Protein AF-A0A7V4ZZB6-F1 (afdb_monomer_lite)

Sequence (77 aa):
MVRKIVRESIGVLLLAVAGFRAEGFERTVVAEETSKVEKFRVVQIVSGLENPWGLAFLPEGSLLVTERVGREKLSTA

pLDDT: mean 70.9, std 19.89, range [38.59, 97.38]

Foldseek 3Di:
DPPDPPDPPPDPPPPDPPPPDPPDPPFPQVDQDDDPVDTDTDTDPDDDADAWDDWDQDPVGDIDTDGDPDDDDDDDD

Structure (mmCIF, N/CA/C/O backbone):
data_AF-A0A7V4ZZB6-F1
#
_entry.id   AF-A0A7V4ZZB6-F1
#
loop_
_atom_site.group_PDB
_atom_site.id
_atom_site.type_symbol
_atom_site.label_atom_id
_atom_site.label_alt_id
_atom_site.label_comp_id
_atom_site.label_asym_id
_atom_site.label_entity_id
_atom_site.label_seq_id
_atom_site.pdbx_PDB_ins_code
_atom_site.Cartn_x
_atom_site.Cartn_y
_atom_site.Cartn_z
_atom_site.occupancy
_atom_site.B_iso_or_equiv
_atom_site.auth_seq_id
_atom_site.auth_comp_id
_atom_site.auth_asym_id
_atom_site.auth_atom_id
_atom_site.pdbx_PDB_model_num
ATOM 1 N N . MET A 1 1 ? 0.995 -48.346 -37.344 1.00 54.03 1 MET A N 1
ATOM 2 C CA . MET A 1 1 ? 2.107 -47.499 -36.858 1.00 54.03 1 MET A CA 1
ATOM 3 C C . MET A 1 1 ? 2.020 -46.099 -37.482 1.00 54.03 1 MET A C 1
ATOM 5 O O . MET A 1 1 ? 2.893 -45.725 -38.239 1.00 54.03 1 MET A O 1
ATOM 9 N N . VAL A 1 2 ? 0.941 -45.340 -37.209 1.00 44.47 2 VAL A N 1
ATOM 10 C CA . VAL A 1 2 ? 0.722 -43.959 -37.736 1.00 44.47 2 VAL A CA 1
ATOM 11 C C . VAL A 1 2 ? -0.025 -43.068 -36.706 1.00 44.47 2 VAL A C 1
ATOM 13 O O . VAL A 1 2 ? -0.536 -42.003 -37.012 1.00 44.47 2 VAL A O 1
ATOM 16 N N . ARG A 1 3 ? -0.108 -43.488 -35.434 1.00 42.03 3 ARG A N 1
ATOM 17 C CA . ARG A 1 3 ? -0.848 -42.798 -34.354 1.00 42.03 3 ARG A CA 1
ATOM 18 C C . ARG A 1 3 ? 0.097 -42.018 -33.428 1.00 42.03 3 ARG A C 1
ATOM 20 O O . ARG A 1 3 ? 0.218 -42.367 -32.257 1.00 42.03 3 ARG A O 1
ATOM 27 N N . LYS A 1 4 ? 0.830 -41.030 -33.948 1.00 49.44 4 LYS A N 1
ATOM 28 C CA . LYS A 1 4 ? 1.676 -40.135 -33.119 1.00 49.44 4 LYS A CA 1
ATOM 29 C C . LYS A 1 4 ? 1.750 -38.677 -33.586 1.00 49.44 4 LYS A C 1
ATOM 31 O O . LYS A 1 4 ? 2.418 -37.875 -32.954 1.00 49.44 4 LYS A O 1
ATOM 36 N N . ILE A 1 5 ? 1.024 -38.319 -34.634 1.00 54.28 5 ILE A N 1
ATOM 37 C CA . ILE A 1 5 ? 0.846 -36.942 -35.092 1.00 54.28 5 ILE A CA 1
ATOM 38 C C . ILE A 1 5 ? -0.662 -36.673 -35.014 1.00 54.28 5 ILE A C 1
ATOM 40 O O . ILE A 1 5 ? -1.436 -37.584 -35.280 1.00 54.28 5 ILE A O 1
ATOM 44 N N . VAL A 1 6 ? -1.087 -35.478 -34.599 1.00 50.66 6 VAL A N 1
ATOM 45 C CA . VAL A 1 6 ? -2.479 -35.081 -34.257 1.00 50.66 6 VAL A CA 1
ATOM 46 C C . VAL A 1 6 ? -2.921 -35.346 -32.796 1.00 50.66 6 VAL A C 1
ATOM 48 O O . VAL A 1 6 ? -4.078 -35.652 -32.531 1.00 50.66 6 VAL A O 1
ATOM 51 N N . ARG A 1 7 ? -2.032 -35.200 -31.797 1.00 50.38 7 ARG A N 1
ATOM 52 C CA . ARG A 1 7 ? -2.439 -35.101 -30.369 1.00 50.38 7 ARG A CA 1
ATOM 53 C C . ARG A 1 7 ? -1.679 -34.035 -29.563 1.00 50.38 7 ARG A C 1
ATOM 55 O O . ARG A 1 7 ? -1.503 -34.195 -28.36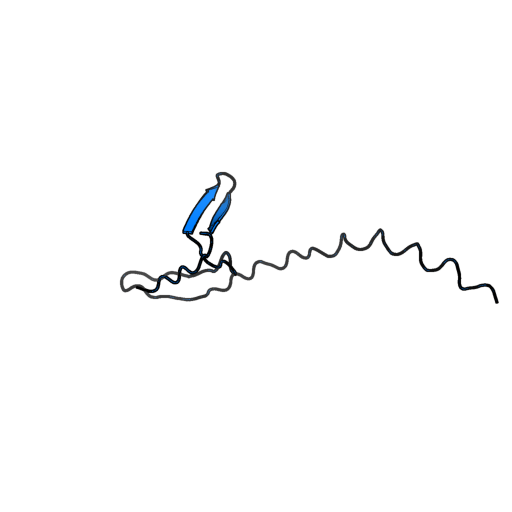8 1.00 50.38 7 ARG A O 1
ATOM 62 N N . GLU A 1 8 ? -1.222 -32.962 -30.207 1.00 47.69 8 GLU A N 1
ATOM 63 C CA . GLU A 1 8 ? -0.417 -31.913 -29.544 1.00 47.69 8 GLU A CA 1
ATOM 64 C C . GLU A 1 8 ? -0.902 -30.480 -29.853 1.00 47.69 8 GLU A C 1
ATOM 66 O O . GLU A 1 8 ? -0.237 -29.518 -29.497 1.00 47.69 8 GLU A O 1
ATOM 71 N N . SER A 1 9 ? -2.050 -30.286 -30.520 1.00 45.28 9 SER A N 1
ATOM 72 C CA . SER A 1 9 ? -2.418 -28.946 -31.036 1.00 45.28 9 SER A CA 1
ATOM 73 C C . SER A 1 9 ? -3.807 -28.434 -30.638 1.00 45.28 9 SER A C 1
ATOM 75 O O . SER A 1 9 ? -4.225 -27.387 -31.114 1.00 45.28 9 SER A O 1
ATOM 77 N N . ILE A 1 10 ? -4.516 -29.115 -29.732 1.00 47.81 10 ILE A N 1
ATOM 78 C CA . ILE A 1 10 ? -5.817 -28.668 -29.197 1.00 47.81 10 ILE A CA 1
ATOM 79 C C . ILE A 1 10 ? -5.758 -28.751 -27.668 1.00 47.81 10 ILE A C 1
ATOM 81 O O . ILE A 1 10 ? -6.368 -29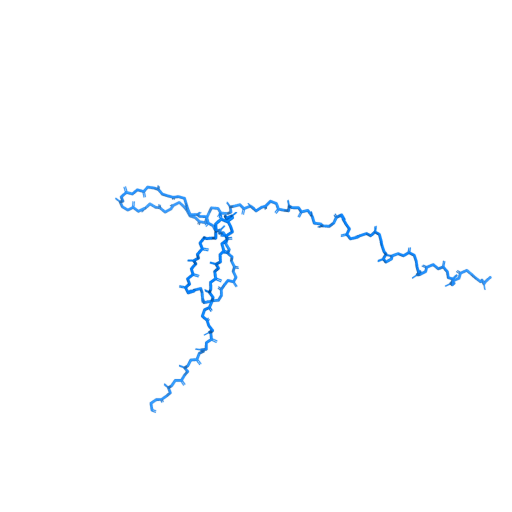.610 -27.045 1.00 47.81 10 ILE A O 1
ATOM 85 N N . GLY A 1 11 ? -4.923 -27.919 -27.052 1.00 38.59 11 GLY A N 1
ATOM 86 C CA . GLY A 1 11 ? -4.7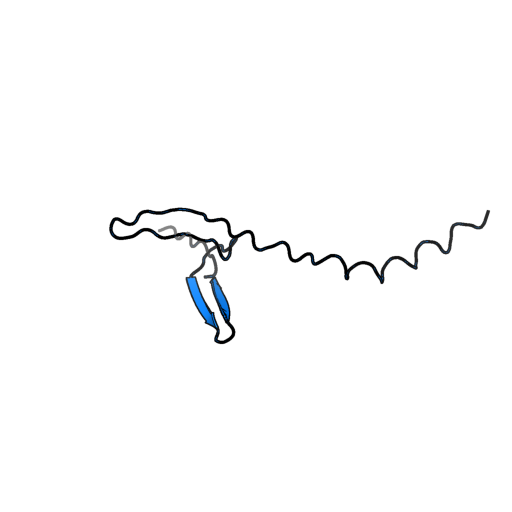60 -27.905 -25.593 1.00 38.59 11 GLY A CA 1
ATOM 87 C C . GLY A 1 11 ? -4.280 -26.576 -25.018 1.00 38.59 11 GLY A C 1
ATOM 88 O O . GLY A 1 11 ? -3.955 -26.520 -23.842 1.00 38.59 11 GLY A O 1
ATOM 89 N N . VAL A 1 12 ? -4.220 -25.513 -25.829 1.00 48.69 12 VAL A N 1
ATOM 90 C CA . VAL A 1 12 ? -3.598 -24.236 -25.428 1.00 48.69 12 VAL A CA 1
ATOM 91 C C . VAL A 1 12 ? -4.596 -23.067 -25.370 1.00 48.69 12 VAL A C 1
ATOM 93 O O . VAL A 1 12 ? -4.220 -21.980 -24.958 1.00 48.69 12 VAL A O 1
ATOM 96 N N . LEU A 1 13 ? -5.887 -23.252 -25.689 1.00 43.38 13 LEU A N 1
ATOM 97 C CA . LEU A 1 13 ? -6.796 -22.099 -25.851 1.00 43.38 13 LEU A CA 1
ATOM 98 C C . LEU A 1 13 ? -8.047 -22.026 -24.952 1.00 43.38 13 LEU A C 1
ATOM 100 O O . LEU A 1 13 ? -8.819 -21.091 -25.116 1.00 43.38 13 LEU A O 1
ATOM 104 N N . LEU A 1 14 ? -8.279 -22.934 -23.992 1.00 47.69 14 LEU A N 1
ATOM 105 C CA . LEU A 1 14 ? -9.532 -22.927 -23.198 1.00 47.69 14 LEU A CA 1
ATOM 106 C C . LEU A 1 14 ? -9.383 -23.313 -21.711 1.00 47.69 14 LEU A C 1
ATOM 108 O O . LEU A 1 14 ? -10.276 -23.934 -21.145 1.00 47.69 14 LEU A O 1
ATOM 112 N N . LEU A 1 15 ? -8.277 -22.957 -21.045 1.00 44.56 15 LEU A N 1
ATOM 113 C CA . LEU A 1 15 ? -8.072 -23.332 -19.630 1.00 44.56 15 LEU A CA 1
ATOM 114 C C . LEU A 1 15 ? -7.399 -22.272 -18.742 1.00 44.56 15 LEU A C 1
ATOM 116 O O . LEU A 1 15 ? -6.828 -22.610 -17.713 1.00 44.56 15 LEU A O 1
ATOM 120 N N . ALA A 1 16 ? -7.508 -20.985 -19.079 1.00 47.94 16 ALA A N 1
ATOM 121 C CA . ALA A 1 16 ? -7.009 -19.906 -18.212 1.00 47.94 16 ALA A CA 1
ATOM 122 C C . ALA A 1 16 ? -8.092 -18.924 -17.723 1.00 47.94 16 ALA A C 1
ATOM 124 O O . ALA A 1 16 ? -7.762 -17.895 -17.150 1.00 47.94 16 ALA A O 1
ATOM 125 N N . VAL A 1 17 ? -9.384 -19.236 -17.895 1.00 52.53 17 VAL A N 1
ATOM 126 C CA . VAL A 1 17 ? -10.491 -18.421 -17.336 1.00 52.53 17 VAL A CA 1
ATOM 127 C C . VAL A 1 17 ? -10.973 -18.943 -15.967 1.00 52.53 17 VAL A C 1
ATOM 129 O O . VAL A 1 17 ? -11.782 -18.307 -15.307 1.00 52.53 17 VAL A O 1
ATOM 132 N N . ALA A 1 18 ? -10.424 -20.052 -15.463 1.00 47.88 18 ALA A N 1
ATOM 133 C CA . ALA A 1 18 ? -10.797 -20.626 -14.160 1.00 47.88 18 ALA A CA 1
ATOM 134 C C . ALA A 1 18 ? -9.730 -20.446 -13.058 1.00 47.88 18 ALA A C 1
ATOM 136 O O . ALA A 1 18 ? -9.798 -21.110 -12.026 1.00 47.88 18 ALA A O 1
ATOM 137 N N . GLY A 1 19 ? -8.726 -19.589 -13.285 1.00 41.38 19 GLY A N 1
ATOM 138 C CA . GLY A 1 19 ? -7.557 -19.467 -12.406 1.00 41.38 19 GLY A CA 1
ATOM 139 C C . GLY A 1 19 ? -7.538 -18.257 -11.473 1.00 41.38 19 GLY A C 1
ATOM 140 O O . GLY A 1 19 ? -6.806 -18.286 -10.492 1.00 41.38 19 GLY A O 1
ATOM 141 N N . PHE A 1 20 ? -8.332 -17.210 -11.718 1.00 45.34 20 PHE A N 1
ATOM 142 C CA . PHE A 1 20 ? -8.402 -16.084 -10.783 1.00 45.34 20 PHE A CA 1
ATOM 143 C C . PHE A 1 20 ? -9.424 -16.410 -9.694 1.00 45.34 20 PHE A C 1
ATOM 145 O O . PHE A 1 20 ? -10.550 -15.909 -9.685 1.00 45.34 20 PHE A O 1
ATOM 152 N N . ARG A 1 21 ? -9.055 -17.319 -8.784 1.00 46.09 21 ARG A N 1
ATOM 153 C CA . ARG A 1 21 ? -9.738 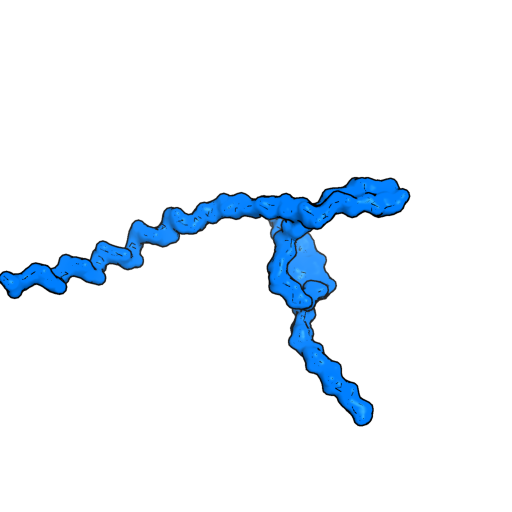-17.353 -7.493 1.00 46.09 21 ARG A CA 1
ATOM 154 C C . ARG A 1 21 ? -9.400 -16.020 -6.841 1.00 46.09 21 ARG A C 1
ATOM 156 O O . ARG A 1 21 ? -8.229 -15.699 -6.678 1.00 46.09 21 ARG A O 1
ATOM 163 N N . ALA A 1 22 ? -10.423 -15.228 -6.534 1.00 53.66 22 ALA A N 1
ATOM 164 C CA . ALA A 1 22 ? -10.303 -14.136 -5.584 1.00 53.66 22 ALA A CA 1
ATOM 165 C C . ALA A 1 22 ? -9.961 -14.780 -4.237 1.00 53.66 22 ALA A C 1
ATOM 167 O O . ALA A 1 22 ? -10.841 -15.085 -3.433 1.00 53.66 22 ALA A O 1
ATOM 168 N N . GLU A 1 23 ? -8.687 -15.121 -4.059 1.00 46.44 23 GLU A N 1
ATOM 169 C CA . GLU A 1 23 ? -8.132 -15.475 -2.771 1.00 46.44 23 GLU A CA 1
ATOM 170 C C . GLU A 1 23 ? -8.353 -14.238 -1.921 1.00 46.44 23 GLU A C 1
ATOM 172 O O . GLU A 1 23 ? -7.867 -13.147 -2.230 1.00 46.44 23 GLU A O 1
ATOM 177 N N . GLY A 1 24 ? -9.266 -14.393 -0.962 1.00 49.03 24 GLY A N 1
ATOM 178 C CA . GLY A 1 24 ? -9.674 -13.329 -0.077 1.00 49.03 24 GLY A CA 1
ATOM 179 C C . GLY A 1 24 ? -8.428 -12.649 0.452 1.00 49.03 24 GLY A C 1
ATOM 180 O O . GLY A 1 24 ? -7.464 -13.306 0.835 1.00 49.03 24 GLY A O 1
ATOM 181 N N . PHE A 1 25 ? -8.455 -11.324 0.427 1.00 51.91 25 PHE A N 1
ATOM 182 C CA . PHE A 1 25 ? -7.485 -10.491 1.103 1.00 51.91 25 PHE A CA 1
ATOM 183 C C . PHE A 1 25 ? -7.598 -10.810 2.604 1.00 51.91 25 PHE A C 1
ATOM 185 O O . PHE A 1 25 ? -8.362 -10.170 3.328 1.00 51.91 25 PHE A O 1
ATOM 192 N N . GLU A 1 26 ? -6.943 -11.889 3.042 1.00 53.91 26 GLU A N 1
ATOM 193 C CA . GLU A 1 26 ? -6.822 -12.303 4.434 1.00 53.91 26 GLU A CA 1
ATOM 194 C C . GLU A 1 26 ? -6.148 -11.137 5.139 1.00 53.91 26 GLU A C 1
ATOM 196 O O . GLU A 1 26 ? -4.962 -10.849 4.981 1.00 53.91 26 GLU A O 1
ATOM 201 N N . ARG A 1 27 ? -6.983 -10.361 5.821 1.00 60.16 27 ARG A N 1
ATOM 202 C CA . ARG A 1 27 ? -6.601 -9.124 6.469 1.00 60.16 27 ARG A CA 1
ATOM 203 C C . ARG A 1 27 ? -5.833 -9.503 7.726 1.00 60.16 27 ARG A C 1
ATOM 205 O O . ARG A 1 27 ? -6.410 -9.511 8.812 1.00 60.16 27 ARG A O 1
ATOM 212 N N . THR A 1 28 ? -4.557 -9.847 7.573 1.00 61.81 28 THR A N 1
ATOM 213 C CA . THR A 1 28 ? -3.675 -10.141 8.700 1.00 61.81 28 THR A CA 1
ATOM 214 C C . THR A 1 28 ? -3.652 -8.910 9.594 1.00 61.81 28 THR A C 1
ATOM 216 O O . THR A 1 28 ? -3.156 -7.842 9.219 1.00 61.81 28 THR A O 1
ATOM 219 N N . VAL A 1 29 ? -4.276 -9.037 10.762 1.00 63.09 29 VAL A N 1
ATOM 220 C CA . VAL A 1 29 ? -4.187 -8.038 11.820 1.00 63.09 29 VAL A CA 1
ATOM 221 C C . VAL A 1 29 ? -2.789 -8.171 12.392 1.00 63.09 29 VAL A C 1
ATOM 223 O O . VAL A 1 29 ? -2.498 -9.137 13.088 1.00 63.09 29 VAL A O 1
ATOM 226 N N . VAL A 1 30 ? -1.905 -7.249 12.017 1.00 65.50 30 VAL A N 1
ATOM 227 C CA . VAL A 1 30 ? -0.474 -7.360 12.329 1.00 65.50 30 VAL A CA 1
ATOM 228 C C . VAL A 1 30 ? -0.189 -6.997 13.790 1.00 65.50 30 VAL A C 1
ATOM 230 O O . VAL A 1 30 ? 0.793 -7.483 14.335 1.00 65.50 30 VAL A O 1
ATOM 233 N N . ALA A 1 31 ? -1.054 -6.223 14.458 1.00 65.56 31 ALA A N 1
ATOM 234 C CA . ALA A 1 31 ? -0.919 -5.945 15.888 1.00 65.56 31 ALA A CA 1
ATOM 235 C C . ALA A 1 31 ? -2.195 -5.345 16.514 1.00 65.56 31 ALA A C 1
ATOM 237 O O . ALA A 1 31 ? -2.920 -4.573 15.873 1.00 65.56 31 ALA A O 1
ATOM 238 N N . GLU A 1 32 ? -2.434 -5.671 17.787 1.00 61.34 32 GLU A N 1
ATOM 239 C CA . GLU A 1 32 ? -3.293 -4.909 18.704 1.00 61.34 32 GLU A CA 1
ATOM 240 C C . GLU A 1 32 ? -2.371 -4.034 19.566 1.00 61.34 32 GLU A C 1
ATOM 242 O O . GLU A 1 32 ? -1.926 -4.427 20.642 1.00 61.34 32 GLU A O 1
ATOM 247 N N . GLU A 1 33 ? -2.006 -2.863 19.044 1.00 62.59 33 GLU A N 1
ATOM 248 C CA . GLU A 1 33 ? -1.138 -1.919 19.749 1.00 62.59 33 GLU A CA 1
ATOM 249 C C . GLU A 1 33 ? -1.983 -1.061 20.697 1.00 62.59 33 GLU A C 1
ATOM 251 O O . GLU A 1 33 ? -2.983 -0.447 20.310 1.00 62.59 33 GLU A O 1
ATOM 256 N N . THR A 1 34 ? -1.579 -1.004 21.965 1.00 52.81 34 THR A N 1
ATOM 257 C CA . THR A 1 34 ? -2.198 -0.114 22.952 1.00 52.81 34 THR A CA 1
ATOM 258 C C . THR A 1 34 ? -1.393 1.182 22.985 1.00 52.81 34 THR A C 1
ATOM 260 O O . THR A 1 34 ? -0.349 1.254 23.633 1.00 52.81 34 THR A O 1
ATOM 263 N N . SER A 1 35 ? -1.856 2.227 22.291 1.00 61.16 35 SER A N 1
ATOM 264 C CA . SER A 1 35 ? -1.357 3.578 22.576 1.00 61.16 35 SER A CA 1
ATOM 265 C C . SER A 1 35 ? -1.808 3.950 23.987 1.00 61.16 35 SER A C 1
ATOM 267 O O . SER A 1 35 ? -2.897 3.566 24.406 1.00 61.16 35 SER A O 1
ATOM 269 N N . LYS A 1 36 ? -1.007 4.727 24.727 1.00 65.44 36 LYS A N 1
ATOM 270 C CA . LYS A 1 36 ? -1.323 5.183 26.099 1.00 65.44 36 LYS A CA 1
ATOM 271 C C . LYS A 1 36 ? -2.665 5.934 26.223 1.00 65.44 36 LYS A C 1
ATOM 273 O O . LYS A 1 36 ? -3.050 6.277 27.334 1.00 65.44 36 LYS A O 1
ATOM 278 N N . VAL A 1 37 ? -3.337 6.204 25.102 1.00 69.38 37 VAL A N 1
ATOM 279 C CA . VAL A 1 37 ? -4.575 6.974 25.005 1.00 69.38 37 VAL A CA 1
ATOM 280 C C . VAL A 1 37 ? -5.744 6.149 24.439 1.00 69.38 37 VAL A C 1
ATOM 282 O O . VAL A 1 37 ? -6.841 6.323 24.939 1.00 6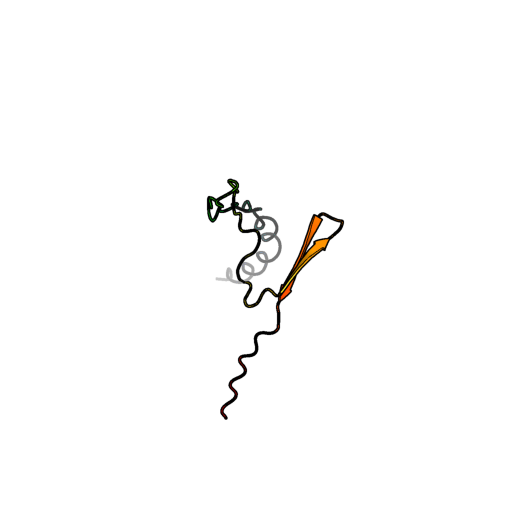9.38 37 VAL A O 1
ATOM 285 N N . GLU A 1 38 ? -5.552 5.225 23.481 1.00 79.62 38 GLU A N 1
ATOM 286 C CA . GLU A 1 38 ? -6.652 4.461 22.846 1.00 79.62 38 GLU A CA 1
ATOM 287 C C . GLU A 1 38 ? -6.198 3.115 22.238 1.00 79.62 38 GLU A C 1
ATOM 289 O O . GLU A 1 38 ? -5.030 2.946 21.865 1.00 79.62 38 GLU A O 1
ATOM 294 N N . LYS A 1 39 ? -7.141 2.170 22.085 1.00 85.94 39 LYS A N 1
ATOM 295 C CA . LYS A 1 39 ? -6.930 0.880 21.394 1.00 85.94 39 LYS A CA 1
ATOM 296 C C . LYS A 1 39 ? -7.221 0.998 19.898 1.00 85.94 39 LYS A C 1
ATOM 298 O O . LYS A 1 39 ? -8.280 1.488 19.513 1.00 85.94 39 LYS A O 1
ATOM 303 N N . PHE A 1 40 ? -6.338 0.472 19.051 1.00 87.38 40 PHE A N 1
ATOM 304 C CA . PHE A 1 40 ? -6.560 0.409 17.603 1.00 87.38 40 PHE A CA 1
ATOM 305 C C . PHE A 1 40 ? -6.115 -0.932 17.011 1.00 87.38 40 PHE A C 1
ATOM 307 O O . PHE A 1 40 ? -5.280 -1.642 17.566 1.00 87.38 40 PHE A O 1
ATOM 314 N N . ARG A 1 41 ? -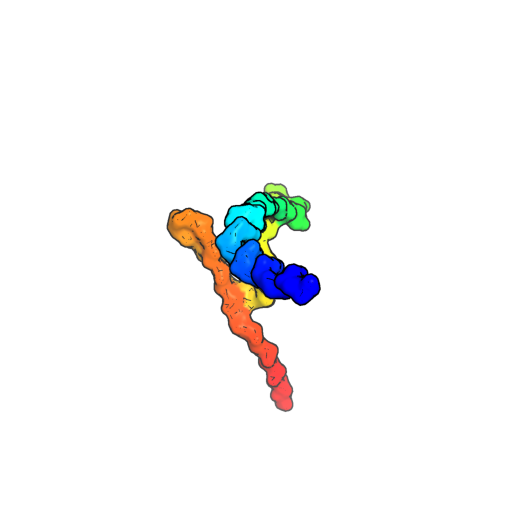6.701 -1.282 15.858 1.00 87.88 41 ARG A N 1
ATOM 315 C CA . ARG A 1 41 ? -6.356 -2.482 15.087 1.00 87.88 41 ARG A CA 1
ATOM 316 C C . ARG A 1 41 ? -5.445 -2.097 13.929 1.00 87.88 41 ARG A C 1
ATOM 318 O O . ARG A 1 41 ? -5.856 -1.324 13.064 1.00 87.88 41 ARG A O 1
ATOM 325 N N . VAL A 1 42 ? -4.256 -2.687 13.869 1.00 89.75 42 VAL A N 1
ATOM 326 C CA . VAL A 1 42 ? -3.347 -2.521 12.730 1.00 89.75 42 VAL A CA 1
ATOM 327 C C . VAL A 1 42 ? -3.657 -3.571 11.673 1.00 89.75 42 VAL A C 1
ATOM 329 O O . VAL A 1 42 ? -3.740 -4.762 11.964 1.00 89.75 42 VAL A O 1
ATOM 332 N N . VAL A 1 43 ? -3.811 -3.130 10.429 1.00 90.75 43 VAL A N 1
ATOM 333 C CA . VAL A 1 43 ? -4.049 -3.996 9.278 1.00 90.75 43 VAL A CA 1
ATOM 334 C C . VAL A 1 43 ? -3.032 -3.686 8.193 1.00 90.75 43 VAL A C 1
ATOM 336 O O . VAL A 1 43 ? -2.898 -2.532 7.786 1.00 90.75 43 VAL A O 1
ATOM 339 N N . GLN A 1 44 ? -2.406 -4.726 7.649 1.00 91.38 44 GLN A N 1
ATOM 340 C CA . GLN A 1 44 ? -1.599 -4.599 6.443 1.00 91.38 44 GLN A CA 1
ATOM 341 C C . GLN A 1 44 ? -2.490 -4.531 5.195 1.00 91.38 44 GLN A C 1
ATOM 343 O O . GLN A 1 44 ? -3.335 -5.398 4.978 1.00 91.38 44 GLN A O 1
ATOM 348 N N . ILE A 1 45 ? -2.300 -3.493 4.378 1.00 91.25 45 ILE A N 1
ATOM 349 C CA . ILE A 1 45 ? -3.042 -3.271 3.120 1.00 91.25 45 ILE A CA 1
ATOM 350 C C . ILE A 1 45 ? -2.168 -3.400 1.867 1.00 91.25 45 ILE A C 1
ATOM 352 O O . ILE A 1 45 ? -2.686 -3.525 0.765 1.00 91.25 45 ILE A O 1
ATOM 356 N N . VAL A 1 46 ? -0.848 -3.359 2.026 1.00 91.00 46 VAL A N 1
ATOM 357 C CA . VAL A 1 46 ? 0.146 -3.562 0.970 1.00 91.00 46 VAL A CA 1
ATOM 358 C C . VAL A 1 46 ? 1.436 -4.042 1.632 1.00 91.00 46 VAL A C 1
ATOM 360 O O . VAL A 1 46 ? 1.694 -3.720 2.793 1.00 91.00 46 VAL A O 1
ATOM 363 N N . SER A 1 47 ? 2.229 -4.835 0.920 1.00 92.50 47 SER A N 1
ATOM 364 C CA . SER A 1 47 ? 3.513 -5.366 1.383 1.00 92.50 47 SER A CA 1
ATOM 365 C C . SER A 1 47 ? 4.525 -5.393 0.248 1.00 92.50 47 SER A C 1
ATOM 367 O O . SER A 1 47 ? 4.144 -5.281 -0.914 1.00 92.50 47 SER A O 1
ATOM 369 N N . GLY A 1 48 ? 5.801 -5.586 0.582 1.00 92.50 48 GLY A N 1
ATOM 370 C CA . GLY A 1 48 ? 6.870 -5.700 -0.414 1.00 92.50 48 GLY A CA 1
ATOM 371 C C . GLY A 1 48 ? 7.325 -4.367 -1.011 1.00 92.50 48 GLY A C 1
ATOM 372 O O . GLY A 1 48 ? 7.974 -4.376 -2.046 1.00 92.50 48 GLY A O 1
ATOM 373 N N . LEU A 1 49 ? 6.988 -3.242 -0.373 1.00 92.44 49 LEU A N 1
ATOM 374 C CA . LEU A 1 49 ? 7.539 -1.930 -0.714 1.00 92.44 49 LEU A CA 1
ATOM 375 C C . LEU A 1 49 ? 8.942 -1.805 -0.117 1.00 92.44 49 LEU A C 1
ATOM 377 O O . LEU A 1 49 ? 9.138 -2.142 1.054 1.00 92.44 49 LEU A O 1
ATOM 381 N N . GLU A 1 50 ? 9.892 -1.293 -0.890 1.00 92.06 50 GLU A N 1
ATOM 382 C CA . GLU A 1 50 ? 11.269 -1.106 -0.428 1.00 92.06 50 GLU A CA 1
ATOM 383 C C . GLU A 1 50 ? 11.422 0.213 0.330 1.00 92.06 50 GLU A C 1
ATOM 385 O O . GLU A 1 50 ? 11.953 0.249 1.437 1.00 92.06 50 GLU A O 1
ATOM 390 N N . ASN A 1 51 ? 10.944 1.312 -0.262 1.00 92.44 51 ASN A N 1
ATOM 391 C CA . ASN A 1 51 ? 11.140 2.664 0.266 1.00 92.44 51 ASN A CA 1
ATOM 392 C C . ASN A 1 51 ? 9.868 3.520 0.107 1.00 92.44 51 ASN A C 1
ATOM 394 O O . ASN A 1 51 ? 9.870 4.484 -0.673 1.00 92.44 51 ASN A O 1
ATOM 398 N N . PRO A 1 52 ? 8.766 3.198 0.814 1.00 93.19 52 PRO A N 1
ATOM 399 C CA . PRO A 1 52 ? 7.523 3.957 0.712 1.00 93.19 52 PRO A CA 1
ATOM 400 C C . PRO A 1 52 ? 7.733 5.405 1.173 1.00 93.19 52 PRO A C 1
ATOM 402 O O . PRO A 1 52 ? 8.269 5.661 2.250 1.00 93.19 52 PRO A O 1
ATOM 405 N N . TRP A 1 53 ? 7.312 6.365 0.349 1.00 94.19 53 TRP A N 1
ATOM 406 C CA . TRP A 1 53 ? 7.480 7.796 0.615 1.00 94.19 53 TRP A CA 1
ATOM 407 C C . TRP A 1 53 ? 6.169 8.484 0.990 1.00 94.19 53 TRP A C 1
ATOM 409 O O . TRP A 1 53 ? 6.125 9.301 1.907 1.00 94.19 53 TRP A O 1
ATOM 419 N N . GLY A 1 54 ? 5.091 8.158 0.283 1.00 93.06 54 GLY A N 1
ATOM 420 C CA . GLY A 1 54 ? 3.790 8.774 0.501 1.00 93.06 54 GLY A CA 1
ATOM 421 C C . GLY A 1 54 ? 2.656 7.967 -0.107 1.00 93.06 54 GLY A C 1
ATOM 422 O O . GLY A 1 54 ? 2.886 7.101 -0.954 1.00 93.06 54 GLY A O 1
ATOM 423 N N . LEU A 1 55 ? 1.435 8.280 0.321 1.00 96.44 55 LEU A N 1
ATOM 424 C CA . LEU A 1 55 ? 0.205 7.637 -0.131 1.00 96.44 55 LEU A CA 1
ATOM 425 C C . LEU A 1 55 ? -0.910 8.660 -0.359 1.00 96.44 55 LEU A C 1
ATOM 427 O O . LEU A 1 55 ? -0.933 9.707 0.290 1.00 96.44 55 LEU A O 1
ATOM 431 N N . ALA A 1 56 ? -1.839 8.336 -1.255 1.00 96.62 56 ALA A N 1
ATOM 432 C CA . ALA A 1 56 ? -3.039 9.125 -1.508 1.00 96.62 56 ALA A CA 1
ATOM 433 C C . ALA A 1 56 ? -4.232 8.216 -1.826 1.00 96.62 56 ALA A C 1
ATOM 435 O O . ALA A 1 56 ? -4.115 7.275 -2.612 1.00 96.62 56 ALA A O 1
ATOM 436 N N . PHE A 1 57 ? -5.385 8.526 -1.232 1.00 95.75 57 PHE A N 1
ATOM 437 C CA . PHE A 1 57 ? -6.658 7.924 -1.617 1.00 95.75 57 PHE A CA 1
ATOM 438 C C . PHE A 1 57 ? -7.170 8.598 -2.883 1.00 95.75 57 PHE A C 1
ATOM 440 O O . PHE A 1 57 ? -7.232 9.829 -2.950 1.00 95.75 57 PHE A O 1
ATOM 447 N N . LEU A 1 58 ? -7.546 7.797 -3.872 1.00 96.06 58 LEU A N 1
ATOM 448 C CA . LEU A 1 58 ? -8.183 8.297 -5.081 1.00 96.06 58 LEU A CA 1
ATOM 449 C C . LEU A 1 58 ? -9.711 8.369 -4.891 1.00 96.06 58 LEU A C 1
ATOM 451 O O . LEU A 1 58 ? -10.254 7.658 -4.038 1.00 96.06 58 LEU A O 1
ATOM 455 N N . PRO A 1 59 ? -10.427 9.223 -5.647 1.00 97.38 59 PRO A N 1
ATOM 456 C CA . PRO A 1 59 ? -11.869 9.430 -5.471 1.00 97.38 59 PRO A CA 1
ATOM 457 C C . PRO A 1 59 ? -12.721 8.162 -5.613 1.00 97.38 59 PRO A C 1
ATOM 459 O O . PRO A 1 59 ? -13.769 8.049 -4.983 1.00 97.38 59 PRO A O 1
ATOM 462 N N . GLU A 1 60 ? -12.277 7.198 -6.416 1.00 96.81 60 GLU A N 1
ATOM 463 C CA . GLU A 1 60 ? -12.934 5.904 -6.613 1.00 96.81 60 GLU A CA 1
ATOM 464 C C . GLU A 1 60 ? -12.644 4.879 -5.499 1.00 96.81 60 GLU A C 1
ATOM 466 O O . GLU A 1 60 ? -13.169 3.767 -5.533 1.00 96.81 60 GLU A O 1
ATOM 471 N N . GLY A 1 61 ? -11.827 5.243 -4.505 1.00 93.06 61 GLY A N 1
ATOM 472 C CA . GLY A 1 61 ? -11.517 4.414 -3.336 1.00 93.06 61 GLY A CA 1
ATOM 473 C C . GLY A 1 61 ? -10.263 3.549 -3.472 1.00 93.06 61 GLY A C 1
ATOM 474 O O . GLY A 1 61 ? -9.957 2.777 -2.563 1.00 93.06 61 GLY A O 1
ATOM 475 N N . SER A 1 62 ? -9.524 3.672 -4.576 1.00 95.31 62 SER A N 1
ATOM 476 C CA . SER A 1 62 ? -8.217 3.033 -4.727 1.00 95.31 62 SER A CA 1
ATOM 477 C C . SER A 1 62 ? -7.125 3.795 -3.950 1.00 95.31 62 SER A C 1
ATOM 479 O O . SER A 1 62 ? -7.326 4.930 -3.504 1.00 95.31 62 SER A O 1
ATOM 481 N N . LEU A 1 63 ? -5.968 3.157 -3.746 1.00 95.19 63 LEU A N 1
ATOM 482 C CA . LEU A 1 63 ? -4.832 3.732 -3.025 1.00 95.19 63 LEU A CA 1
ATOM 483 C C . LEU A 1 63 ? -3.610 3.820 -3.943 1.00 95.19 63 LEU A C 1
ATOM 485 O O . LEU A 1 63 ? -3.134 2.799 -4.438 1.00 95.19 63 LEU A O 1
ATOM 489 N N . LEU A 1 64 ? -3.067 5.025 -4.110 1.00 95.94 64 LEU A N 1
ATOM 490 C CA . LEU A 1 64 ? -1.759 5.240 -4.722 1.00 95.94 64 LEU A CA 1
ATOM 491 C C . LEU A 1 64 ? -0.693 5.258 -3.626 1.00 95.94 64 LEU A C 1
ATOM 493 O O . LEU A 1 64 ? -0.818 6.011 -2.661 1.00 95.94 64 LEU A O 1
ATOM 497 N N . VAL A 1 65 ? 0.372 4.479 -3.800 1.00 95.06 65 VAL A N 1
ATOM 498 C CA . VAL A 1 65 ? 1.568 4.517 -2.950 1.00 95.06 65 VAL A CA 1
ATOM 499 C C . VAL A 1 65 ? 2.765 4.857 -3.828 1.00 95.06 65 VAL A C 1
ATOM 501 O O . VAL A 1 65 ? 2.905 4.324 -4.925 1.00 95.06 65 VAL A O 1
ATOM 504 N N . THR A 1 66 ? 3.612 5.772 -3.367 1.00 94.88 66 THR A N 1
ATOM 505 C CA . THR A 1 66 ? 4.833 6.175 -4.076 1.00 94.88 66 THR A CA 1
ATOM 506 C C . THR A 1 66 ? 6.060 5.626 -3.367 1.00 94.88 66 THR A C 1
ATOM 508 O O . THR A 1 66 ? 6.149 5.685 -2.140 1.00 94.88 66 THR A O 1
ATOM 511 N N . GLU A 1 67 ? 7.021 5.131 -4.144 1.00 94.31 67 GLU A N 1
ATOM 512 C CA . GLU A 1 67 ? 8.313 4.670 -3.645 1.00 94.31 67 GLU A CA 1
ATOM 513 C C . GLU A 1 67 ? 9.411 5.653 -4.041 1.00 94.31 67 GLU A C 1
ATOM 515 O O . GLU A 1 67 ? 9.482 6.144 -5.172 1.00 94.31 67 GLU A O 1
ATOM 520 N N . ARG A 1 68 ? 10.287 5.966 -3.091 1.00 89.12 68 ARG A N 1
ATOM 521 C CA . ARG A 1 68 ? 11.512 6.702 -3.379 1.00 89.12 68 ARG A CA 1
ATOM 522 C C . ARG A 1 68 ? 12.494 5.743 -4.043 1.00 89.12 68 ARG A C 1
ATOM 524 O O . ARG A 1 68 ? 12.735 4.665 -3.519 1.00 89.12 68 ARG A O 1
ATOM 531 N N . VAL A 1 69 ? 13.130 6.175 -5.134 1.00 85.56 69 VAL A N 1
ATOM 532 C CA . VAL A 1 69 ? 14.232 5.424 -5.756 1.00 85.56 69 VAL A CA 1
ATOM 533 C C . VAL A 1 69 ? 15.290 5.108 -4.695 1.00 85.56 69 VAL A C 1
ATOM 535 O O . VAL A 1 69 ? 15.942 6.022 -4.175 1.00 85.56 69 VAL A O 1
ATOM 538 N N . GLY A 1 70 ? 15.434 3.820 -4.382 1.00 76.31 70 GLY A N 1
ATOM 539 C CA . GLY A 1 70 ? 16.456 3.299 -3.489 1.00 76.31 70 GLY A CA 1
ATOM 540 C C . GLY A 1 70 ? 17.816 3.455 -4.152 1.00 76.31 70 GLY A C 1
ATOM 541 O O . GLY A 1 70 ? 18.163 2.724 -5.073 1.00 76.31 70 GLY A O 1
ATOM 542 N N . ARG A 1 71 ? 18.582 4.457 -3.730 1.00 74.06 71 ARG A N 1
ATOM 543 C CA . ARG A 1 71 ? 19.995 4.570 -4.086 1.00 74.06 71 ARG A CA 1
ATOM 544 C C . ARG A 1 71 ? 20.792 4.629 -2.804 1.00 74.06 71 ARG A C 1
ATOM 546 O O . ARG A 1 71 ? 20.675 5.589 -2.044 1.00 74.06 71 ARG A O 1
ATOM 553 N N . GLU A 1 72 ? 21.601 3.607 -2.579 1.00 71.81 72 GLU A N 1
ATOM 554 C CA . GLU A 1 72 ? 22.606 3.657 -1.533 1.00 71.81 72 GLU A CA 1
ATOM 555 C C . GLU A 1 72 ? 23.679 4.646 -1.970 1.00 71.81 72 GLU A C 1
ATOM 557 O O . GLU A 1 72 ? 24.340 4.474 -2.996 1.00 71.81 72 GLU A O 1
ATOM 562 N N . LYS A 1 73 ? 23.809 5.747 -1.231 1.00 69.38 73 LYS A N 1
ATOM 563 C CA . LYS A 1 73 ? 24.881 6.706 -1.463 1.00 69.38 73 LYS A CA 1
ATOM 564 C C . LYS A 1 73 ? 25.966 6.461 -0.427 1.00 69.38 73 LYS A C 1
ATOM 566 O O . LYS A 1 73 ? 25.881 6.969 0.685 1.00 69.38 73 LYS A O 1
ATOM 571 N N . LEU A 1 74 ? 26.990 5.705 -0.814 1.00 77.50 74 LEU A N 1
ATOM 572 C CA . LEU A 1 74 ? 28.246 5.669 -0.077 1.00 77.50 74 LEU A CA 1
ATOM 573 C C . LEU A 1 74 ? 29.054 6.918 -0.455 1.00 77.50 74 LEU A C 1
ATOM 575 O O . LEU A 1 74 ? 29.483 7.060 -1.599 1.00 77.50 74 LEU A O 1
ATOM 579 N N . SER A 1 75 ? 29.242 7.842 0.484 1.00 66.50 75 SER A N 1
ATOM 580 C CA . SER A 1 75 ? 30.226 8.922 0.358 1.00 66.50 75 SER A CA 1
ATOM 581 C C . SER A 1 75 ? 31.320 8.694 1.390 1.00 66.50 75 SER A C 1
ATOM 583 O O . SER A 1 75 ? 31.063 8.817 2.586 1.00 66.50 75 SER A O 1
ATOM 585 N N . THR A 1 76 ? 32.519 8.343 0.930 1.00 69.88 76 THR A N 1
ATOM 586 C CA . THR A 1 76 ? 33.717 8.425 1.769 1.00 69.88 76 THR A CA 1
ATOM 587 C C . THR A 1 76 ? 34.197 9.876 1.800 1.00 69.88 76 THR A C 1
ATOM 589 O O . THR A 1 76 ? 34.036 10.588 0.805 1.00 69.88 76 THR A O 1
ATOM 592 N N . ALA A 1 77 ? 34.704 10.306 2.955 1.00 65.19 77 ALA A N 1
ATOM 593 C CA . ALA A 1 77 ? 35.308 11.622 3.162 1.00 65.19 77 ALA A CA 1
ATOM 594 C C . ALA A 1 77 ? 36.667 11.742 2.461 1.00 65.19 77 ALA A C 1
ATOM 596 O O . ALA A 1 77 ? 37.333 10.689 2.306 1.00 65.19 77 ALA A O 1
#

Secondary structure (DSSP, 8-state):
--TTSSSSSSSSSSSSSS----------EEEEEE-SS-EEEEE------SSEEEEEE-TTS-EEEEE----------

Radius of gyration: 24.61 Å; chains: 1; bounding box: 48×59×64 Å